Protein AF-A0A1F5WH27-F1 (afdb_monomer)

Radius of gyration: 16.96 Å; Cα contacts (8 Å, |Δi|>4): 122; chains: 1; bounding box: 40×33×53 Å

Nearest PDB structures (foldseek):
  4rp9-assembly1_A  TM=2.526E-01  e=6.127E+00  Escherichia coli K-12

Solvent-accessible surface area (backbone atoms only — not comparable to full-atom values): 8524 Å² total; per-residue (Å²): 131,49,90,86,36,63,70,58,43,47,49,49,23,39,50,46,38,50,62,53,44,56,42,68,37,52,62,80,92,57,77,22,58,43,82,31,92,92,46,64,89,70,29,38,70,50,88,51,74,44,29,54,53,42,48,53,51,52,52,51,51,51,50,50,54,47,53,49,50,48,64,74,67,55,57,88,45,74,68,49,43,50,50,53,51,50,40,50,50,36,30,53,42,62,58,64,44,47,54,49,22,56,76,64,69,41,83,69,32,44,60,49,45,53,50,50,51,65,37,44,46,76,90,35,54,32,64,95,38,54,73,60,17,53,52,48,51,52,49,51,54,52,50,50,53,51,52,54,54,50,63,76,72,108

Secondary structure (DSSP, 8-state):
-GGG-HHHHHHHHHHHHHHHHTS-BPPPPPTTEE--SS-GGG-EE--SHHHHHHHHHHHHHHHHHHHHHHHHH---SHHHHHHHHHHHHHHHTHHHHHHHHHHH--TTHHHHHHHHHHHT-GGGB-TT-HHHHHHHHHHHHHHHHHHHHHHHH-

Organism: NCBI:txid1798338

pLDDT: mean 90.56, std 8.91, range [49.44, 97.44]

Sequence (154 aa):
MFSFHPAAAIAAAFLSHFAIDVTPHWDYILRSGREDPQNPMNSDMIIGKDFIFDLVRVCVDALLGIALSLLIFFPQESYQLLIVLLGAGFGILPDPLQFAYWKIRKEPFLSLQRFHRWAHSKDKSLLGRWKIGVFYQFSLVLGFLLLTKLYFLL

Structure (mmCIF, N/CA/C/O backbone):
data_AF-A0A1F5WH27-F1
#
_entry.id   AF-A0A1F5WH27-F1
#
loop_
_atom_site.group_PDB
_atom_site.id
_atom_site.type_symbol
_atom_site.label_atom_id
_atom_site.label_alt_id
_atom_site.label_comp_id
_atom_site.label_asym_id
_atom_site.label_entity_id
_atom_site.label_seq_id
_atom_site.pdbx_PDB_ins_code
_atom_site.Cartn_x
_atom_site.Cartn_y
_atom_site.Cartn_z
_atom_site.occupancy
_atom_site.B_iso_or_equiv
_atom_site.auth_seq_id
_atom_site.auth_comp_id
_atom_site.auth_asym_id
_atom_site.auth_atom_id
_atom_site.pdbx_PDB_model_num
ATOM 1 N N . MET A 1 1 ? 7.404 5.925 -21.538 1.00 49.44 1 MET A N 1
ATOM 2 C CA . MET A 1 1 ? 7.041 7.328 -21.219 1.00 49.44 1 MET A CA 1
ATOM 3 C C . MET A 1 1 ? 7.664 7.841 -19.918 1.00 49.44 1 MET A C 1
ATOM 5 O O . MET A 1 1 ? 8.115 8.973 -19.913 1.00 49.44 1 MET A O 1
ATOM 9 N N . PHE A 1 2 ? 7.762 7.048 -18.843 1.00 54.88 2 PHE A N 1
ATOM 10 C CA . PHE A 1 2 ? 8.275 7.527 -17.544 1.00 54.88 2 PHE A CA 1
ATOM 11 C C . PHE A 1 2 ? 9.805 7.536 -17.365 1.00 54.88 2 PHE A C 1
ATOM 13 O O . PHE A 1 2 ? 10.299 8.092 -16.388 1.00 54.88 2 PHE A O 1
ATOM 20 N N . SER A 1 3 ? 10.564 6.968 -18.303 1.00 53.66 3 SER A N 1
ATOM 21 C CA . SER A 1 3 ? 12.018 6.765 -18.193 1.00 53.66 3 SER A CA 1
ATOM 22 C C . SER A 1 3 ? 12.832 8.057 -18.018 1.00 53.66 3 SER A C 1
ATOM 24 O O . SER A 1 3 ? 13.944 8.006 -17.507 1.00 53.66 3 SER A O 1
ATOM 26 N N . PHE A 1 4 ? 12.276 9.211 -18.407 1.00 61.28 4 PHE A N 1
ATOM 27 C CA . PHE A 1 4 ? 12.926 10.525 -18.304 1.00 61.28 4 PHE A CA 1
ATOM 28 C C . PHE A 1 4 ? 12.408 11.386 -17.138 1.00 61.28 4 PHE A C 1
ATOM 30 O O . PHE A 1 4 ? 12.925 12.475 -16.901 1.00 61.28 4 PHE A O 1
ATOM 37 N N . HIS A 1 5 ? 11.413 10.906 -16.383 1.00 79.62 5 HIS A N 1
ATOM 38 C CA . HIS A 1 5 ? 10.779 11.652 -15.291 1.00 79.62 5 HIS A CA 1
ATOM 39 C C . HIS A 1 5 ? 10.525 10.741 -14.078 1.00 79.62 5 HIS A C 1
ATOM 41 O O . HIS A 1 5 ? 9.384 10.337 -13.834 1.00 79.62 5 HIS A O 1
ATOM 47 N N . PRO A 1 6 ? 11.563 10.424 -13.279 1.00 83.56 6 PRO A N 1
ATOM 48 C CA . PRO A 1 6 ? 11.443 9.506 -12.143 1.00 83.56 6 PRO A CA 1
ATOM 49 C C . PRO A 1 6 ? 10.417 9.979 -11.106 1.00 83.56 6 PRO A C 1
ATOM 51 O O . PRO A 1 6 ? 9.666 9.170 -10.571 1.00 83.56 6 PRO A O 1
ATOM 54 N N . ALA A 1 7 ? 10.308 11.293 -10.882 1.00 88.19 7 ALA A N 1
ATOM 55 C CA . ALA A 1 7 ? 9.292 11.861 -9.998 1.00 88.19 7 ALA A CA 1
ATOM 56 C C . ALA A 1 7 ? 7.861 11.567 -10.483 1.00 88.19 7 ALA A C 1
ATOM 58 O O . ALA A 1 7 ? 6.996 11.234 -9.679 1.00 88.19 7 ALA A O 1
ATOM 59 N N . ALA A 1 8 ? 7.618 11.627 -11.797 1.00 89.19 8 ALA A N 1
ATOM 60 C CA . ALA A 1 8 ? 6.317 11.294 -12.369 1.00 89.19 8 ALA A CA 1
ATOM 61 C C . ALA A 1 8 ? 6.015 9.792 -12.253 1.00 89.19 8 ALA A C 1
ATOM 63 O O . ALA A 1 8 ? 4.873 9.427 -12.001 1.00 89.19 8 ALA A O 1
ATOM 64 N N . ALA A 1 9 ? 7.029 8.929 -12.381 1.00 88.50 9 ALA A N 1
ATOM 65 C CA . ALA A 1 9 ? 6.884 7.487 -12.173 1.00 88.50 9 ALA A CA 1
ATOM 66 C C . ALA A 1 9 ?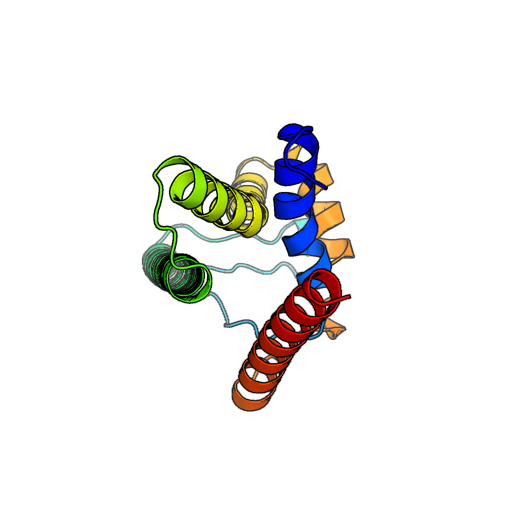 6.497 7.157 -10.723 1.00 88.50 9 ALA A C 1
ATOM 68 O O . ALA A 1 9 ? 5.570 6.388 -10.486 1.00 88.50 9 ALA A O 1
ATOM 69 N N . ILE A 1 10 ? 7.178 7.783 -9.759 1.00 91.75 10 ILE A N 1
ATOM 70 C CA . ILE A 1 10 ? 6.893 7.639 -8.326 1.00 91.75 10 ILE A CA 1
ATOM 71 C C . ILE A 1 10 ? 5.487 8.150 -8.006 1.00 91.75 10 ILE A C 1
ATOM 73 O O . ILE A 1 10 ? 4.722 7.461 -7.336 1.00 91.75 10 ILE A O 1
ATOM 77 N N . ALA A 1 11 ? 5.122 9.329 -8.518 1.00 93.81 11 ALA A N 1
ATOM 78 C CA . ALA A 1 11 ? 3.784 9.879 -8.340 1.00 93.81 11 ALA A CA 1
ATOM 79 C C . ALA A 1 11 ? 2.715 8.968 -8.955 1.00 93.81 11 ALA A C 1
ATOM 81 O O . ALA A 1 11 ? 1.694 8.729 -8.324 1.00 93.81 11 ALA A O 1
ATOM 82 N N . ALA A 1 12 ? 2.955 8.413 -10.147 1.00 93.12 12 ALA A N 1
ATOM 83 C CA . ALA A 1 12 ? 2.041 7.469 -10.781 1.00 93.12 12 ALA A CA 1
ATOM 84 C C . ALA A 1 12 ? 1.890 6.180 -9.961 1.00 93.12 12 ALA A C 1
ATOM 86 O O . ALA A 1 12 ? 0.766 5.731 -9.760 1.00 93.12 12 ALA A O 1
ATOM 87 N N . ALA A 1 13 ? 2.987 5.621 -9.439 1.00 94.56 13 ALA A N 1
ATOM 88 C CA . ALA A 1 13 ? 2.944 4.460 -8.553 1.00 94.56 13 ALA A CA 1
ATOM 89 C C . ALA A 1 13 ? 2.122 4.756 -7.289 1.00 94.56 13 ALA A C 1
ATOM 91 O O . ALA A 1 13 ? 1.175 4.035 -6.992 1.00 94.56 13 ALA A O 1
ATOM 92 N N . PHE A 1 14 ? 2.399 5.870 -6.612 1.00 96.75 14 PHE A N 1
ATOM 93 C CA . PHE A 1 14 ? 1.660 6.298 -5.423 1.00 96.75 14 PHE A CA 1
ATOM 94 C C . PHE A 1 14 ? 0.169 6.540 -5.701 1.00 96.75 14 PHE A C 1
ATOM 96 O O . PHE A 1 14 ? -0.694 6.091 -4.952 1.00 96.75 14 PHE A O 1
ATOM 103 N N . LEU A 1 15 ? -0.152 7.223 -6.804 1.00 95.81 15 LEU A N 1
ATOM 104 C CA . LEU A 1 15 ? -1.531 7.520 -7.191 1.00 95.81 15 LEU A CA 1
ATOM 105 C C . LEU A 1 15 ? -2.294 6.284 -7.685 1.00 95.81 15 LEU A C 1
ATOM 107 O O . LEU A 1 15 ? -3.520 6.249 -7.576 1.00 95.81 15 LEU A O 1
ATOM 111 N N . SER A 1 16 ? -1.592 5.269 -8.198 1.00 94.50 16 SER A N 1
ATOM 112 C CA . SER A 1 16 ? -2.216 4.032 -8.681 1.00 94.50 16 SER A CA 1
ATOM 113 C C . SER A 1 16 ? -2.949 3.269 -7.579 1.00 94.50 16 SER A C 1
ATOM 115 O O . SER A 1 16 ? -3.980 2.666 -7.862 1.00 94.50 16 SER A O 1
ATOM 117 N N . HIS A 1 17 ? -2.491 3.375 -6.328 1.00 94.75 17 HIS A N 1
ATOM 118 C CA . HIS A 1 17 ? -3.180 2.820 -5.165 1.00 94.75 17 HIS A CA 1
ATOM 119 C C . HIS A 1 17 ? -4.616 3.345 -5.070 1.00 94.75 17 HIS A C 1
ATOM 121 O O . HIS A 1 17 ? -5.573 2.585 -5.151 1.00 94.75 17 HIS A O 1
ATOM 127 N N . PHE A 1 18 ? -4.777 4.672 -5.029 1.00 94.44 18 PHE A N 1
ATOM 128 C CA . PHE A 1 18 ? -6.094 5.306 -4.952 1.00 94.44 18 PHE A CA 1
ATOM 129 C C . PHE A 1 18 ? -6.950 5.017 -6.187 1.00 94.44 18 PHE A C 1
ATOM 131 O O . PHE A 1 18 ? -8.171 4.932 -6.085 1.00 94.44 18 PHE A O 1
ATOM 138 N N . ALA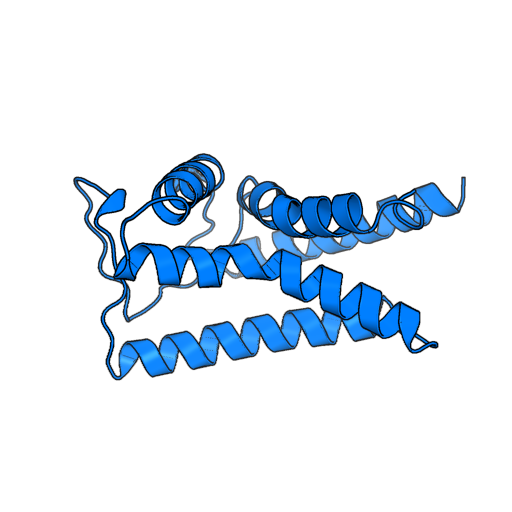 A 1 19 ? -6.327 4.866 -7.361 1.00 93.00 19 ALA A N 1
ATOM 139 C CA . ALA A 1 19 ? -7.041 4.479 -8.573 1.00 93.00 19 ALA A CA 1
ATOM 140 C C . ALA A 1 19 ? -7.633 3.063 -8.460 1.00 93.00 19 ALA A C 1
ATOM 142 O O . ALA A 1 19 ? -8.757 2.838 -8.909 1.00 93.00 19 ALA A O 1
ATOM 143 N N . ILE A 1 20 ? -6.911 2.128 -7.835 1.00 90.44 20 ILE A N 1
ATOM 144 C CA . ILE A 1 20 ? -7.394 0.767 -7.572 1.00 90.44 20 ILE A CA 1
ATOM 145 C C . ILE A 1 20 ? -8.452 0.776 -6.459 1.00 90.44 20 ILE A C 1
ATOM 147 O O . ILE A 1 20 ? -9.491 0.138 -6.628 1.00 90.44 20 ILE A O 1
ATOM 151 N N . ASP A 1 21 ? -8.277 1.570 -5.402 1.00 90.38 21 ASP A N 1
ATOM 152 C CA . ASP A 1 21 ? -9.248 1.706 -4.300 1.00 90.38 21 ASP A CA 1
ATOM 153 C C . ASP A 1 21 ? -10.618 2.234 -4.746 1.00 90.38 21 ASP A C 1
ATOM 155 O O . ASP A 1 21 ? -11.635 2.031 -4.078 1.00 90.38 21 ASP A O 1
ATOM 159 N N . VAL A 1 22 ? -10.679 2.923 -5.889 1.00 90.94 22 VAL A N 1
ATOM 160 C CA . VAL A 1 22 ? -11.946 3.374 -6.481 1.00 90.94 22 VAL A CA 1
ATOM 161 C C . VAL A 1 22 ? -12.768 2.207 -7.030 1.00 90.94 22 VAL A C 1
ATOM 163 O O . VAL A 1 22 ? -13.987 2.349 -7.172 1.00 90.94 22 VAL A O 1
ATOM 166 N N . THR A 1 23 ? -12.132 1.083 -7.344 1.00 89.69 23 THR A N 1
ATOM 167 C CA . THR A 1 23 ? -12.778 -0.103 -7.911 1.00 89.69 23 THR A CA 1
ATOM 168 C C . THR A 1 23 ? -13.281 -1.038 -6.816 1.00 89.69 23 THR A C 1
ATOM 170 O O . THR A 1 23 ? -12.750 -1.004 -5.708 1.00 89.69 23 THR A O 1
ATOM 173 N N . PRO A 1 24 ? -14.299 -1.879 -7.068 1.00 89.19 24 PRO A N 1
ATOM 174 C CA . PRO A 1 24 ? -14.740 -2.820 -6.055 1.00 89.19 24 PRO A CA 1
ATOM 175 C C . PRO A 1 24 ? -13.654 -3.833 -5.694 1.00 89.19 24 PRO A C 1
ATOM 177 O O . PRO A 1 24 ? -13.188 -4.564 -6.556 1.00 89.19 24 PRO A O 1
ATOM 180 N N . HIS A 1 25 ? -13.261 -3.935 -4.433 1.00 88.75 25 HIS A N 1
ATOM 181 C CA . HIS A 1 25 ? -12.211 -4.866 -4.012 1.00 88.75 25 HIS A CA 1
ATOM 182 C C . HIS A 1 25 ? -12.589 -5.562 -2.712 1.00 88.75 25 HIS A C 1
ATOM 184 O O . HIS A 1 25 ? -13.514 -5.157 -2.007 1.00 88.75 25 HIS A O 1
ATOM 190 N N . TRP A 1 26 ? -11.950 -6.697 -2.443 1.00 89.50 26 TRP A N 1
ATOM 191 C CA . TRP A 1 26 ? -12.191 -7.431 -1.211 1.00 89.50 26 TRP A CA 1
ATOM 192 C C . TRP A 1 26 ? -11.192 -7.020 -0.143 1.00 89.50 26 TRP A C 1
ATOM 194 O O . TRP A 1 26 ? -9.993 -7.221 -0.307 1.00 89.50 26 TRP A O 1
ATOM 204 N N . ASP A 1 27 ? -11.738 -6.555 0.976 1.00 85.62 27 ASP A N 1
ATOM 205 C CA . ASP A 1 27 ? -10.991 -6.292 2.194 1.00 85.62 27 ASP A CA 1
ATOM 206 C C . ASP A 1 27 ? -11.240 -7.390 3.222 1.00 85.62 27 ASP A C 1
ATOM 208 O O . ASP A 1 27 ? -12.347 -7.936 3.362 1.00 85.62 27 ASP A O 1
ATOM 212 N N . TYR A 1 28 ? -10.203 -7.695 3.993 1.00 86.25 28 TYR A N 1
ATOM 213 C CA . TYR A 1 28 ? -10.336 -8.514 5.185 1.00 86.25 28 TYR A CA 1
ATOM 214 C C . TYR A 1 28 ? -10.466 -7.648 6.437 1.00 86.25 28 TYR A C 1
ATOM 216 O O . TYR A 1 28 ? -9.872 -6.585 6.562 1.00 86.25 28 TYR A O 1
ATOM 224 N N . ILE A 1 29 ? -11.232 -8.150 7.406 1.00 88.44 29 ILE A N 1
ATOM 225 C CA . ILE A 1 29 ? -11.429 -7.477 8.691 1.00 88.44 29 ILE A CA 1
ATOM 226 C C . ILE A 1 29 ? -10.115 -7.516 9.485 1.00 88.44 29 ILE A C 1
ATOM 228 O O . ILE A 1 29 ? -9.577 -8.602 9.735 1.00 88.44 29 ILE A O 1
ATOM 232 N N . LEU A 1 30 ? -9.633 -6.338 9.889 1.00 91.69 30 LEU A N 1
ATOM 233 C CA . LEU A 1 30 ? -8.505 -6.161 10.806 1.00 91.69 30 LEU A CA 1
ATOM 234 C C . LEU A 1 30 ? -9.005 -6.244 12.251 1.00 91.69 30 LEU A C 1
ATOM 236 O O . LEU A 1 30 ? -9.911 -5.511 12.647 1.00 91.69 30 LEU A O 1
ATOM 240 N N . ARG A 1 31 ? -8.421 -7.136 13.052 1.00 94.88 31 ARG A N 1
ATOM 241 C CA . ARG A 1 31 ? -8.838 -7.394 14.443 1.00 94.88 31 ARG A CA 1
ATOM 242 C C . ARG A 1 31 ? -8.514 -6.245 15.392 1.00 94.88 31 ARG A C 1
ATOM 244 O O . ARG A 1 31 ? -9.206 -6.041 16.381 1.00 94.88 31 ARG A O 1
ATOM 251 N N . SER A 1 32 ? -7.462 -5.502 15.091 1.00 95.81 32 SER A N 1
ATOM 252 C CA . SER A 1 32 ? -7.008 -4.341 15.853 1.00 95.81 32 SER A CA 1
ATOM 253 C C . SER A 1 32 ? -7.729 -3.046 15.479 1.00 95.81 32 SER A C 1
ATOM 255 O O . SER A 1 32 ? -7.492 -2.020 16.118 1.00 95.81 32 SER A O 1
ATOM 257 N N . GLY A 1 33 ? -8.607 -3.068 14.470 1.00 93.81 33 GLY A N 1
ATOM 258 C CA . GLY A 1 33 ? -9.370 -1.903 14.035 1.00 93.81 33 GLY A CA 1
ATOM 259 C C . GLY A 1 33 ? -10.395 -1.449 15.078 1.00 93.81 33 GLY A C 1
ATOM 260 O O . GLY A 1 33 ? -11.216 -2.230 15.554 1.00 93.81 33 GLY A O 1
ATOM 261 N N . ARG A 1 34 ? -10.380 -0.156 15.403 1.00 94.44 34 ARG A N 1
ATOM 262 C CA . ARG A 1 34 ? -11.412 0.540 16.176 1.00 94.44 34 ARG A CA 1
ATOM 263 C C . ARG A 1 34 ? -12.096 1.553 15.269 1.00 94.44 34 ARG A C 1
ATOM 265 O O . ARG A 1 34 ? -11.577 2.651 15.066 1.00 94.44 34 ARG A O 1
ATOM 272 N N . GLU A 1 35 ? -13.257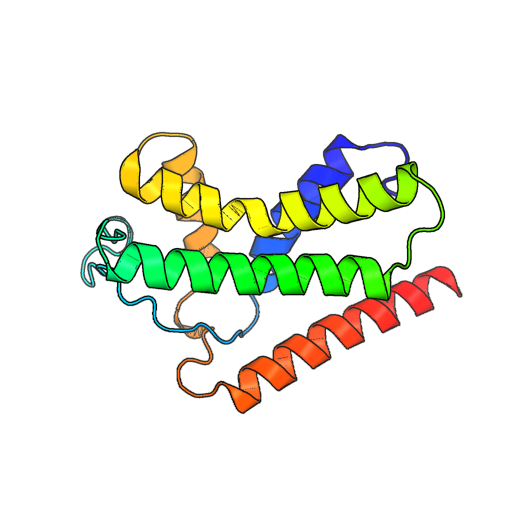 1.190 14.742 1.00 90.88 35 GLU A N 1
ATOM 273 C CA . GLU A 1 35 ? -14.072 2.098 13.936 1.00 90.88 35 GLU A CA 1
ATOM 274 C C . GLU A 1 35 ? -14.901 3.044 14.812 1.00 90.88 35 GLU A C 1
ATOM 276 O O . GLU A 1 35 ? -15.455 2.639 15.833 1.00 90.88 35 GLU A O 1
ATOM 281 N N . ASP A 1 36 ? -15.005 4.304 14.388 1.00 91.94 36 ASP A N 1
ATOM 282 C CA . ASP A 1 36 ? -15.982 5.267 14.906 1.00 91.94 36 ASP A CA 1
ATOM 283 C C . ASP A 1 36 ? -17.082 5.455 13.839 1.00 91.94 36 ASP A C 1
ATOM 285 O O . ASP A 1 36 ? -16.834 6.089 12.806 1.00 91.94 36 ASP A O 1
ATOM 289 N N . PRO A 1 37 ? -18.291 4.892 14.042 1.00 86.50 37 PRO A N 1
ATOM 290 C CA . PRO A 1 37 ? -19.380 4.987 13.070 1.00 86.50 37 PRO A CA 1
ATOM 291 C C . PRO A 1 37 ? -19.898 6.413 12.857 1.00 86.50 37 PRO A C 1
ATOM 293 O O . PRO A 1 37 ? -20.429 6.709 11.789 1.00 86.50 37 PRO A O 1
ATOM 296 N N . GLN A 1 38 ? -19.769 7.287 13.859 1.00 91.44 38 GLN A N 1
ATOM 297 C CA . GLN A 1 38 ? -20.276 8.661 13.804 1.00 91.44 38 GLN A CA 1
ATOM 298 C C . GLN A 1 38 ? -19.281 9.583 13.108 1.00 91.44 38 GLN A C 1
ATOM 300 O O . GLN A 1 38 ? -19.668 10.467 12.344 1.00 91.44 38 GLN A O 1
ATOM 305 N N . ASN A 1 39 ? -17.990 9.357 13.336 1.00 91.31 39 ASN A N 1
ATOM 306 C CA . ASN A 1 39 ? -16.928 10.076 12.661 1.00 91.31 39 ASN A CA 1
ATOM 307 C C . ASN A 1 39 ? -15.816 9.113 12.247 1.00 91.31 39 ASN A C 1
ATOM 309 O O . ASN A 1 39 ? -14.857 8.924 12.993 1.00 91.31 39 ASN A O 1
ATOM 313 N N . PRO A 1 40 ? -15.828 8.574 11.018 1.00 89.38 40 PRO A N 1
ATOM 314 C CA . PRO A 1 40 ? -14.837 7.565 10.682 1.00 89.38 40 PRO A CA 1
ATOM 315 C C . PRO A 1 40 ? -13.425 8.144 10.471 1.00 89.38 40 PRO A C 1
ATOM 317 O O . PRO A 1 40 ? -12.474 7.374 10.360 1.00 89.38 40 PRO A O 1
ATOM 320 N N . MET A 1 41 ? -13.254 9.479 10.490 1.00 92.81 41 MET A N 1
ATOM 321 C CA . MET A 1 41 ? -11.936 10.119 10.635 1.00 92.81 41 MET A CA 1
ATOM 322 C C . MET A 1 41 ? -11.372 9.977 12.056 1.00 92.81 41 MET A C 1
ATOM 324 O O . MET A 1 41 ? -10.215 10.294 12.259 1.00 92.81 41 MET A O 1
ATOM 328 N N . ASN A 1 42 ? -12.126 9.490 13.040 1.00 94.25 42 ASN A N 1
ATOM 329 C CA . ASN A 1 42 ? -11.632 9.169 14.385 1.00 94.25 42 ASN A CA 1
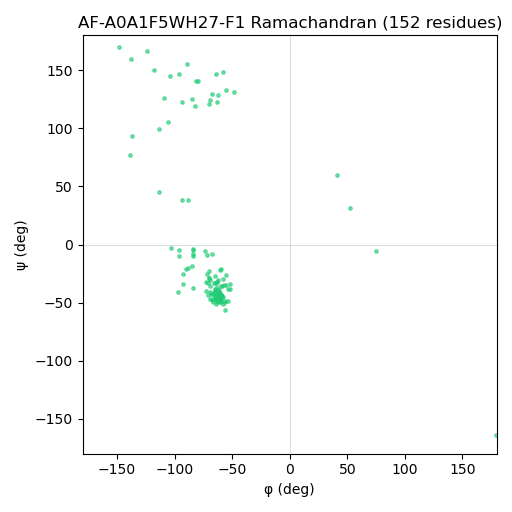ATOM 330 C C . ASN A 1 42 ? -11.272 7.684 14.559 1.00 94.25 42 ASN A C 1
ATOM 332 O O . ASN A 1 42 ? -10.738 7.307 15.606 1.00 94.25 42 ASN A O 1
ATOM 336 N N . SER A 1 43 ? -11.519 6.846 13.543 1.00 92.38 43 SER A N 1
ATOM 337 C CA . SER A 1 43 ? -11.140 5.425 13.563 1.00 92.38 43 SER A CA 1
ATOM 338 C C . SER A 1 43 ? -9.633 5.267 13.764 1.00 92.38 43 SER A C 1
ATOM 340 O O . SER A 1 43 ? -8.877 6.144 13.344 1.00 92.38 43 SER A O 1
ATOM 342 N N . ASP A 1 44 ? -9.190 4.192 14.411 1.00 94.94 44 ASP A N 1
ATOM 343 C CA . ASP A 1 44 ? -7.790 3.939 14.795 1.00 94.94 44 ASP A CA 1
ATOM 344 C C . ASP A 1 44 ? -7.475 2.428 14.778 1.00 94.94 44 ASP A C 1
ATOM 346 O O . ASP A 1 44 ? -8.388 1.612 14.704 1.00 94.94 44 ASP A O 1
ATOM 350 N N . MET A 1 45 ? -6.202 2.045 14.897 1.00 94.19 45 MET A N 1
ATOM 351 C CA . MET A 1 45 ? -5.764 0.672 15.194 1.00 94.19 45 MET A CA 1
ATOM 352 C C . MET A 1 45 ? -5.185 0.578 16.606 1.00 94.19 45 MET A C 1
ATOM 354 O O . MET A 1 45 ? -4.252 1.299 16.956 1.00 94.19 45 MET A O 1
ATOM 358 N N . ILE A 1 46 ? -5.681 -0.330 17.435 1.00 96.06 46 ILE A N 1
ATOM 359 C CA . ILE A 1 46 ? -5.209 -0.507 18.813 1.00 96.06 46 ILE A CA 1
ATOM 360 C C . ILE A 1 46 ? -3.943 -1.366 18.814 1.00 96.06 46 ILE A C 1
ATOM 362 O O . ILE A 1 46 ? -3.982 -2.526 18.417 1.00 96.06 46 ILE A O 1
ATOM 366 N N . ILE A 1 47 ? -2.825 -0.824 19.307 1.00 95.50 47 ILE A N 1
ATOM 367 C CA . ILE A 1 47 ? -1.562 -1.568 19.419 1.00 95.50 47 ILE A CA 1
ATOM 368 C C . ILE A 1 47 ? -1.701 -2.634 20.514 1.00 95.50 47 ILE A C 1
ATOM 370 O O . ILE A 1 47 ? -1.959 -2.324 21.675 1.00 95.50 47 ILE A O 1
ATOM 374 N N . GLY A 1 48 ? -1.515 -3.897 20.137 1.00 95.81 48 GLY A N 1
ATOM 375 C CA . GLY A 1 48 ? -1.676 -5.064 20.999 1.00 95.81 48 GLY A CA 1
ATOM 376 C C . GLY A 1 48 ? -1.416 -6.367 20.241 1.00 95.81 48 GLY A C 1
ATOM 377 O O . GLY A 1 48 ? -0.850 -6.358 19.149 1.00 95.81 48 GLY A O 1
ATOM 378 N N . LYS A 1 49 ? -1.843 -7.505 20.799 1.00 96.50 49 LYS A N 1
ATOM 379 C CA . LYS A 1 49 ? -1.651 -8.824 20.163 1.00 96.50 49 LYS A CA 1
ATOM 380 C C . LYS A 1 49 ? -2.333 -8.915 18.796 1.00 96.50 49 LYS A C 1
ATOM 382 O O . LYS A 1 49 ? -1.727 -9.400 17.846 1.00 96.50 49 LYS A O 1
ATOM 387 N N . ASP A 1 50 ? -3.551 -8.391 18.695 1.00 96.81 50 ASP A N 1
ATOM 388 C CA . ASP A 1 50 ? -4.297 -8.347 17.436 1.00 96.81 50 ASP A CA 1
ATOM 389 C C . ASP A 1 50 ? -3.626 -7.447 16.394 1.00 96.81 50 ASP A C 1
ATOM 391 O O . ASP A 1 50 ? -3.623 -7.786 15.217 1.00 96.81 50 ASP A O 1
ATOM 395 N N . PHE A 1 51 ? -2.968 -6.361 16.817 1.00 96.44 51 PHE A N 1
ATOM 396 C CA . PHE A 1 51 ? -2.194 -5.512 15.908 1.00 96.44 51 PHE A CA 1
ATOM 397 C C . PHE A 1 51 ? -0.998 -6.253 15.325 1.00 96.44 51 PHE A C 1
ATOM 399 O O . PHE A 1 51 ? -0.746 -6.146 14.134 1.00 96.44 51 PHE A O 1
ATOM 406 N N . ILE A 1 52 ? -0.272 -7.028 16.136 1.00 97.06 52 ILE A N 1
ATOM 407 C CA . ILE A 1 52 ? 0.843 -7.838 15.630 1.00 97.06 52 ILE A CA 1
ATOM 408 C C . ILE A 1 52 ? 0.337 -8.890 14.642 1.00 97.06 52 ILE A C 1
ATOM 410 O O . ILE A 1 52 ? 0.956 -9.096 13.602 1.00 97.06 52 ILE A O 1
ATOM 414 N N . PHE A 1 53 ? -0.800 -9.526 14.934 1.00 97.00 53 PHE A N 1
ATOM 415 C CA . PHE A 1 53 ? -1.420 -10.478 14.015 1.00 97.00 53 PHE A CA 1
ATOM 416 C C . PHE A 1 53 ? -1.795 -9.822 12.677 1.00 97.00 53 PHE A C 1
ATOM 418 O O . PHE A 1 53 ? -1.433 -10.334 11.617 1.00 97.00 53 PHE A O 1
ATOM 425 N N . ASP A 1 54 ? -2.477 -8.679 12.726 1.00 96.19 54 ASP A N 1
ATOM 426 C CA . ASP A 1 54 ? -2.862 -7.923 11.536 1.00 96.19 54 ASP A CA 1
ATOM 427 C C . ASP A 1 54 ? -1.638 -7.416 10.764 1.00 96.19 54 ASP A C 1
ATOM 429 O O . ASP A 1 54 ? -1.598 -7.536 9.544 1.00 96.19 54 ASP A O 1
ATOM 433 N N . LEU A 1 55 ? -0.610 -6.922 11.459 1.00 95.88 55 LEU A N 1
ATOM 434 C CA . LEU A 1 55 ? 0.636 -6.458 10.854 1.00 95.88 55 LEU A CA 1
ATOM 435 C C . LEU A 1 55 ? 1.338 -7.588 10.102 1.00 95.88 55 LEU A C 1
ATOM 437 O O . LEU A 1 55 ? 1.719 -7.404 8.953 1.00 95.88 55 LEU A O 1
ATOM 441 N N . VAL A 1 56 ? 1.473 -8.771 10.712 1.00 96.88 56 VAL A N 1
ATOM 442 C CA . VAL A 1 56 ? 2.053 -9.943 10.036 1.00 96.88 56 VAL A CA 1
ATOM 443 C C . VAL A 1 56 ? 1.242 -10.296 8.795 1.00 96.88 56 VAL A C 1
ATOM 445 O O . VAL A 1 56 ? 1.821 -10.541 7.740 1.00 96.88 56 VAL A O 1
ATOM 448 N N . ARG A 1 57 ? -0.089 -10.288 8.893 1.00 95.44 57 ARG A N 1
ATOM 449 C CA . ARG A 1 57 ? -0.974 -10.587 7.765 1.00 95.44 57 ARG A CA 1
ATOM 450 C C . ARG A 1 57 ? -0.796 -9.597 6.610 1.00 95.44 57 ARG A C 1
ATOM 452 O O . ARG A 1 57 ? -0.604 -10.040 5.481 1.00 95.44 57 ARG A O 1
ATOM 459 N N . VAL A 1 58 ? -0.806 -8.296 6.898 1.00 94.75 58 VAL A N 1
ATOM 460 C CA . VAL A 1 58 ? -0.592 -7.224 5.910 1.00 94.75 58 VAL A CA 1
ATOM 461 C C . VAL A 1 58 ? 0.811 -7.313 5.309 1.00 94.75 58 VAL A C 1
ATOM 463 O O . VAL A 1 58 ? 0.970 -7.212 4.098 1.00 94.75 58 VAL A O 1
ATOM 466 N N . CYS A 1 59 ? 1.841 -7.565 6.122 1.00 95.81 59 CYS A N 1
ATOM 467 C CA . CYS A 1 59 ? 3.208 -7.727 5.627 1.00 95.81 59 CYS A CA 1
ATOM 468 C C . CYS A 1 59 ? 3.352 -8.942 4.706 1.00 95.81 59 CYS A C 1
ATOM 470 O O . CYS A 1 59 ? 4.034 -8.845 3.691 1.00 95.81 59 CYS A O 1
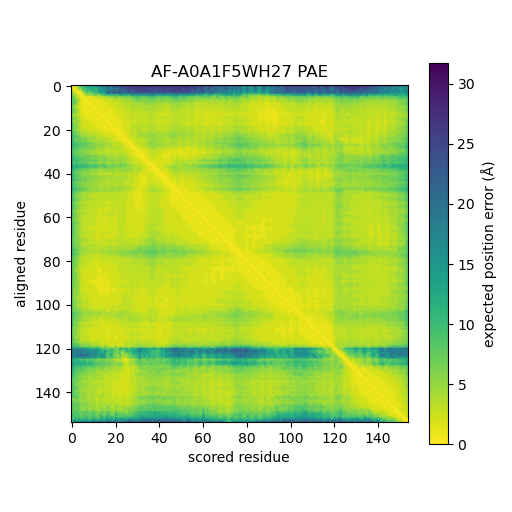ATOM 472 N N . VAL A 1 60 ? 2.721 -10.074 5.028 1.00 96.75 60 VAL A N 1
ATOM 473 C CA . VAL A 1 60 ? 2.720 -11.253 4.149 1.00 96.75 60 VAL A CA 1
ATOM 474 C C . VAL A 1 60 ? 2.044 -10.930 2.819 1.00 96.75 60 VAL A C 1
ATOM 476 O O . VAL A 1 60 ? 2.595 -11.262 1.775 1.00 96.75 60 VAL A O 1
ATOM 479 N N . ASP A 1 61 ? 0.901 -10.247 2.842 1.00 94.31 61 ASP A N 1
ATOM 480 C CA . ASP A 1 61 ? 0.180 -9.842 1.631 1.00 94.31 61 ASP A CA 1
ATOM 481 C C . ASP A 1 61 ? 1.012 -8.884 0.757 1.00 94.31 61 ASP A C 1
ATOM 483 O O . ASP A 1 61 ? 1.209 -9.123 -0.436 1.00 94.31 61 ASP A O 1
ATOM 487 N N . ALA A 1 62 ? 1.634 -7.871 1.369 1.00 95.69 62 ALA A N 1
ATOM 488 C CA . ALA A 1 62 ? 2.548 -6.954 0.690 1.00 95.69 62 ALA A CA 1
ATOM 489 C C . ALA A 1 62 ? 3.761 -7.680 0.079 1.00 95.69 62 ALA A C 1
ATOM 491 O O . ALA A 1 62 ? 4.130 -7.424 -1.069 1.00 95.69 62 ALA A O 1
ATOM 492 N N . LEU A 1 63 ? 4.374 -8.616 0.815 1.00 97.44 63 LEU A N 1
ATOM 493 C CA . LEU A 1 63 ? 5.495 -9.419 0.319 1.00 97.44 63 LEU A CA 1
ATOM 494 C C . LEU A 1 63 ? 5.080 -10.326 -0.842 1.00 97.44 63 LEU A C 1
ATOM 496 O O . LEU A 1 63 ? 5.838 -10.451 -1.804 1.00 97.44 63 LEU A O 1
ATOM 500 N N . LEU A 1 64 ? 3.888 -10.925 -0.786 1.00 96.06 64 LEU A N 1
ATOM 501 C CA . LEU A 1 64 ? 3.334 -11.701 -1.896 1.00 96.06 64 LEU A CA 1
ATOM 502 C C . LEU A 1 64 ? 3.122 -10.818 -3.130 1.00 96.06 64 LEU A C 1
ATOM 504 O O . LEU A 1 64 ? 3.532 -11.206 -4.222 1.00 96.06 64 LEU A O 1
ATOM 508 N N . GLY A 1 65 ? 2.568 -9.614 -2.970 1.00 94.62 65 GLY A N 1
ATOM 509 C CA . GLY A 1 65 ? 2.408 -8.649 -4.062 1.00 94.62 65 GLY A CA 1
ATOM 510 C C . GLY A 1 65 ? 3.740 -8.235 -4.701 1.00 94.62 65 GLY A C 1
ATOM 511 O O . GLY A 1 65 ? 3.867 -8.219 -5.929 1.00 94.62 65 GLY A O 1
ATOM 512 N N . ILE A 1 66 ? 4.767 -7.971 -3.887 1.00 96.75 66 ILE A N 1
ATOM 513 C CA . ILE A 1 66 ? 6.125 -7.671 -4.370 1.00 96.75 66 ILE A CA 1
ATOM 514 C C . ILE A 1 66 ? 6.718 -8.881 -5.103 1.00 96.75 66 ILE A C 1
ATOM 516 O O . ILE A 1 66 ? 7.230 -8.731 -6.212 1.00 96.75 66 ILE A O 1
ATOM 520 N N . ALA A 1 67 ? 6.623 -10.083 -4.531 1.00 97.44 67 ALA A N 1
ATOM 521 C CA . ALA A 1 67 ? 7.141 -11.304 -5.145 1.00 97.44 67 ALA A CA 1
ATOM 522 C C . ALA A 1 67 ? 6.465 -11.599 -6.493 1.00 97.44 67 ALA A C 1
ATOM 524 O O . ALA A 1 67 ? 7.145 -11.921 -7.468 1.00 97.44 67 ALA A O 1
ATOM 525 N N . LEU A 1 68 ? 5.142 -11.430 -6.579 1.00 95.25 68 LEU A N 1
ATOM 526 C CA . LEU A 1 68 ? 4.393 -11.565 -7.829 1.00 95.25 68 LEU A CA 1
ATOM 527 C C . LEU A 1 68 ? 4.803 -10.509 -8.853 1.00 95.25 68 LEU A C 1
ATOM 529 O O . LEU A 1 68 ? 4.973 -10.839 -10.022 1.00 95.25 68 LEU A O 1
ATOM 533 N N . SER A 1 69 ? 5.025 -9.266 -8.428 1.00 94.56 69 SER A N 1
ATOM 534 C CA . SER A 1 69 ? 5.521 -8.205 -9.313 1.00 94.56 69 SER A CA 1
ATOM 535 C C . SER A 1 69 ? 6.888 -8.570 -9.901 1.00 94.56 69 SER A C 1
ATOM 537 O O . SER A 1 69 ? 7.091 -8.467 -11.109 1.00 94.56 69 SER A O 1
ATOM 539 N N . LEU A 1 70 ? 7.810 -9.074 -9.076 1.00 96.25 70 LEU A N 1
ATOM 540 C CA . LEU A 1 70 ? 9.117 -9.556 -9.535 1.00 96.25 70 LEU A CA 1
ATOM 541 C C . LEU A 1 70 ? 8.994 -10.740 -10.499 1.00 96.25 70 LEU A C 1
ATOM 543 O O . LEU A 1 70 ? 9.727 -10.796 -11.482 1.00 96.25 70 LEU A O 1
ATOM 547 N N . LEU A 1 71 ? 8.061 -11.659 -10.251 1.00 95.50 71 LEU A N 1
ATOM 548 C CA . LEU A 1 71 ? 7.817 -12.809 -11.119 1.00 95.50 71 LEU A CA 1
ATOM 549 C C . LEU A 1 71 ? 7.211 -12.403 -12.471 1.00 95.50 71 LEU A C 1
ATOM 551 O O . LEU A 1 71 ? 7.611 -12.940 -13.499 1.00 95.50 71 LEU A O 1
ATOM 555 N N . ILE A 1 72 ? 6.276 -11.450 -12.483 1.00 92.25 72 ILE A N 1
ATOM 556 C CA . ILE A 1 72 ? 5.607 -10.965 -13.701 1.00 92.25 72 ILE A CA 1
ATOM 557 C C . ILE A 1 72 ? 6.571 -10.169 -14.582 1.00 92.25 72 ILE A C 1
ATOM 559 O O . ILE A 1 72 ? 6.613 -10.380 -15.792 1.00 92.25 72 ILE A O 1
ATOM 563 N N . PHE A 1 73 ? 7.330 -9.243 -13.991 1.00 90.75 73 PHE A N 1
ATOM 564 C CA . PHE A 1 73 ? 8.240 -8.378 -14.746 1.00 90.75 73 PHE A CA 1
ATOM 565 C C . PHE A 1 73 ? 9.604 -9.017 -15.010 1.00 90.75 73 PHE A C 1
ATOM 567 O O . PHE A 1 73 ? 10.307 -8.559 -15.905 1.00 90.75 73 PHE A O 1
ATOM 574 N N . PHE A 1 74 ? 9.964 -10.054 -14.247 1.00 94.00 74 PHE A N 1
ATOM 575 C CA . PHE A 1 74 ? 11.178 -10.859 -14.390 1.00 94.00 74 PHE A CA 1
ATOM 576 C C . PHE A 1 74 ? 12.430 -10.017 -14.721 1.00 94.00 74 PHE A C 1
ATOM 578 O O . PHE A 1 74 ? 13.034 -10.188 -15.786 1.00 94.00 74 PHE A O 1
ATOM 585 N N . PRO A 1 75 ? 12.808 -9.060 -13.847 1.00 92.94 75 PRO A N 1
ATOM 586 C CA . PRO A 1 75 ? 13.878 -8.111 -14.138 1.00 92.94 75 PRO A CA 1
ATOM 587 C C . PRO A 1 75 ? 15.215 -8.836 -14.331 1.00 92.94 75 PRO A C 1
ATOM 589 O O . PRO A 1 75 ? 15.623 -9.618 -13.476 1.00 92.94 75 PRO A O 1
ATOM 592 N N . GLN A 1 76 ? 15.900 -8.556 -15.441 1.00 95.44 76 GLN A N 1
ATOM 593 C CA . GLN A 1 76 ? 17.211 -9.149 -15.754 1.00 95.44 76 GLN A CA 1
ATOM 594 C C . GLN A 1 76 ? 18.376 -8.286 -15.270 1.00 95.44 76 GLN A C 1
ATOM 596 O O . GLN A 1 76 ? 19.462 -8.786 -15.005 1.00 95.44 76 GLN A O 1
ATOM 601 N N . GLU A 1 77 ? 18.134 -6.984 -15.135 1.00 95.56 77 GLU A N 1
ATOM 602 C CA . GLU A 1 77 ? 19.150 -5.992 -14.803 1.00 95.56 77 GLU A CA 1
ATOM 603 C C . GLU A 1 77 ? 18.832 -5.299 -13.476 1.00 95.56 77 GLU A C 1
ATOM 60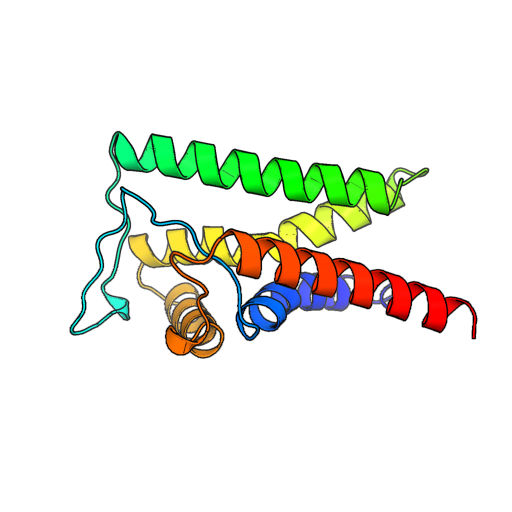5 O O . GLU A 1 77 ? 17.666 -5.064 -13.140 1.00 95.56 77 GLU A O 1
ATOM 610 N N . SER A 1 78 ? 19.866 -4.868 -12.748 1.00 93.75 78 SER A N 1
ATOM 611 C CA . SER A 1 78 ? 19.712 -4.219 -11.434 1.00 93.75 78 SER A CA 1
ATOM 612 C C . SER A 1 78 ? 18.824 -2.970 -11.471 1.00 93.75 78 SER A C 1
ATOM 614 O O . SER A 1 78 ? 18.075 -2.713 -10.529 1.00 93.75 78 SER A O 1
ATOM 616 N N . TYR A 1 79 ? 18.858 -2.195 -12.561 1.00 90.50 79 TYR A N 1
ATOM 617 C CA . TYR A 1 79 ? 17.997 -1.015 -12.700 1.00 90.50 79 TYR A CA 1
ATOM 618 C C . TYR A 1 79 ? 16.522 -1.392 -12.912 1.00 90.50 79 TYR A C 1
ATOM 620 O O . TYR A 1 79 ? 15.641 -0.690 -12.424 1.00 90.50 79 TYR A O 1
ATOM 628 N N . GLN A 1 80 ? 16.237 -2.507 -13.596 1.00 91.12 80 GLN A N 1
ATOM 629 C CA . GLN A 1 80 ? 14.870 -3.008 -13.784 1.00 91.12 80 GLN A CA 1
ATOM 630 C C . GLN A 1 80 ? 14.308 -3.501 -12.454 1.00 91.12 80 GLN A C 1
ATOM 632 O O . GLN A 1 80 ? 13.177 -3.173 -12.105 1.00 91.12 80 GLN A O 1
ATOM 637 N N . LEU A 1 81 ? 15.129 -4.221 -11.682 1.00 94.19 81 LEU A N 1
ATOM 638 C CA . LEU A 1 81 ? 14.785 -4.645 -10.329 1.00 94.19 81 LEU A CA 1
ATOM 639 C C . LEU A 1 81 ? 14.424 -3.437 -9.459 1.00 94.19 81 LEU A C 1
ATOM 641 O O . LEU A 1 81 ? 13.367 -3.428 -8.830 1.00 94.19 81 LEU A O 1
ATOM 645 N N . LEU A 1 82 ? 15.258 -2.394 -9.471 1.00 92.94 82 LEU A N 1
ATOM 646 C CA . LEU A 1 82 ? 14.991 -1.169 -8.722 1.00 92.94 82 LEU A CA 1
ATOM 647 C C . LEU A 1 82 ? 13.674 -0.512 -9.154 1.00 92.94 82 LEU A C 1
ATOM 649 O O . LEU A 1 82 ? 12.898 -0.107 -8.296 1.00 92.94 82 LEU A O 1
ATOM 653 N N . ILE A 1 83 ? 13.387 -0.438 -10.456 1.00 92.00 83 ILE A N 1
ATOM 654 C CA . ILE A 1 83 ? 12.126 0.124 -10.964 1.00 92.00 83 ILE A CA 1
ATOM 655 C C . ILE A 1 83 ? 10.918 -0.662 -10.441 1.00 92.00 83 ILE A C 1
ATOM 657 O O . ILE A 1 83 ? 9.965 -0.047 -9.964 1.00 92.00 83 ILE A O 1
ATOM 661 N N . VAL A 1 84 ? 10.957 -1.998 -10.489 1.00 93.56 84 VAL A N 1
ATOM 662 C CA . VAL A 1 84 ? 9.861 -2.847 -9.991 1.00 93.56 84 VAL A CA 1
ATOM 663 C C . VAL A 1 84 ? 9.671 -2.659 -8.485 1.00 93.56 84 VAL A C 1
ATOM 665 O O . VAL A 1 84 ? 8.544 -2.467 -8.030 1.00 93.56 84 VAL A O 1
ATOM 668 N N . LEU A 1 85 ? 10.761 -2.650 -7.713 1.00 95.75 85 LEU A N 1
ATOM 669 C CA . LEU A 1 85 ? 10.712 -2.471 -6.260 1.00 95.75 85 LEU A CA 1
ATOM 670 C C . LEU A 1 85 ? 10.218 -1.080 -5.856 1.00 95.75 85 LEU A C 1
ATOM 672 O O . LEU A 1 85 ? 9.406 -0.971 -4.942 1.00 95.75 85 LEU A O 1
ATOM 676 N N . LEU A 1 86 ? 10.667 -0.021 -6.536 1.00 94.81 86 LEU A N 1
ATOM 677 C CA . LEU A 1 86 ? 10.178 1.336 -6.288 1.00 94.81 86 LEU A CA 1
ATOM 678 C C . LEU A 1 86 ? 8.702 1.457 -6.668 1.00 94.81 86 LEU A C 1
ATOM 680 O O . LEU A 1 86 ? 7.930 2.013 -5.895 1.00 94.81 86 LEU A O 1
ATOM 684 N N . GLY A 1 87 ? 8.290 0.905 -7.811 1.00 94.62 87 GLY A N 1
ATOM 685 C CA . GLY A 1 87 ? 6.888 0.896 -8.229 1.00 94.62 87 GLY A CA 1
ATOM 686 C C . GLY A 1 87 ? 5.986 0.208 -7.203 1.00 94.62 87 GLY A C 1
ATOM 687 O O . GLY A 1 87 ? 5.018 0.807 -6.740 1.00 94.62 87 GLY A O 1
ATOM 688 N N . ALA A 1 88 ? 6.339 -1.010 -6.787 1.00 95.88 88 ALA A N 1
ATOM 689 C CA . ALA A 1 88 ? 5.588 -1.748 -5.773 1.00 95.88 88 ALA A CA 1
ATOM 690 C C . ALA A 1 88 ? 5.611 -1.039 -4.407 1.00 95.88 88 ALA A C 1
ATOM 692 O O . ALA A 1 88 ? 4.573 -0.884 -3.769 1.00 95.88 88 ALA A O 1
ATOM 693 N N . GLY A 1 89 ? 6.778 -0.552 -3.977 1.00 97.06 89 GLY A N 1
ATOM 694 C CA . GLY A 1 89 ? 6.943 0.137 -2.698 1.00 97.06 89 GLY A CA 1
ATOM 695 C C . GLY A 1 89 ? 6.125 1.425 -2.609 1.00 97.06 89 GLY A C 1
ATOM 696 O O . GLY A 1 89 ? 5.389 1.616 -1.644 1.00 97.06 89 GLY A O 1
ATOM 697 N N . PHE A 1 90 ? 6.195 2.288 -3.626 1.00 96.75 90 PHE A N 1
ATOM 698 C CA . PHE A 1 90 ? 5.398 3.517 -3.666 1.00 96.75 90 PHE A CA 1
ATOM 699 C C . PHE A 1 90 ? 3.906 3.252 -3.883 1.00 96.75 90 PHE A C 1
ATOM 701 O O . PHE A 1 90 ? 3.100 4.026 -3.378 1.00 96.75 90 PHE A O 1
ATOM 708 N N . GLY A 1 91 ? 3.534 2.166 -4.568 1.00 96.38 91 GLY A N 1
ATOM 709 C CA . GLY A 1 91 ? 2.138 1.745 -4.707 1.00 96.38 91 GLY A CA 1
ATOM 710 C C . GLY A 1 91 ? 1.508 1.237 -3.406 1.00 96.38 91 GLY A C 1
ATOM 711 O O . GLY A 1 91 ? 0.317 1.427 -3.197 1.00 96.38 91 GLY A O 1
ATOM 712 N N . ILE A 1 92 ? 2.283 0.637 -2.501 1.00 96.69 92 ILE A N 1
ATOM 713 C CA . ILE A 1 92 ? 1.781 0.167 -1.192 1.00 96.69 92 ILE A CA 1
ATOM 714 C C . ILE A 1 92 ? 1.870 1.272 -0.123 1.00 96.69 92 ILE A C 1
ATOM 716 O O . ILE A 1 92 ? 1.162 1.230 0.877 1.00 96.69 92 ILE A O 1
ATOM 720 N N . LEU A 1 93 ? 2.710 2.292 -0.333 1.00 96.75 93 LEU A N 1
ATOM 721 C CA . LEU A 1 93 ? 2.999 3.358 0.636 1.00 96.75 93 LEU A CA 1
ATOM 722 C C . LEU A 1 93 ? 1.776 4.088 1.242 1.00 96.75 93 LEU A C 1
ATOM 724 O O . LEU A 1 93 ? 1.877 4.473 2.412 1.00 96.75 93 LEU A O 1
ATOM 728 N N . PRO A 1 94 ? 0.652 4.314 0.533 1.00 96.56 94 PRO A N 1
ATOM 729 C CA . PRO A 1 94 ? -0.523 4.954 1.129 1.00 96.56 94 PRO A CA 1
ATOM 730 C C . PRO A 1 94 ? -1.034 4.290 2.418 1.00 96.56 94 PRO A C 1
ATOM 732 O O . PRO A 1 94 ? -1.334 5.010 3.371 1.00 96.56 94 PRO A O 1
ATOM 735 N N . ASP A 1 95 ? -1.018 2.959 2.519 1.00 94.19 95 ASP A N 1
ATOM 736 C CA . ASP A 1 95 ? -1.520 2.233 3.699 1.00 94.19 95 ASP A CA 1
ATOM 737 C C . ASP A 1 95 ? -0.673 2.468 4.969 1.00 94.19 95 ASP A C 1
ATOM 739 O O . ASP A 1 95 ? -1.220 2.849 6.012 1.00 94.19 95 ASP A O 1
ATOM 743 N N . PRO A 1 96 ? 0.673 2.340 4.943 1.00 95.12 96 PRO A N 1
ATOM 744 C CA . PRO A 1 96 ? 1.516 2.776 6.055 1.00 95.12 96 PRO A CA 1
ATOM 745 C C . PRO A 1 96 ? 1.312 4.245 6.446 1.00 95.12 96 PRO A C 1
ATOM 747 O O . PRO A 1 96 ? 1.397 4.587 7.629 1.00 95.12 96 PRO A O 1
ATOM 750 N N . LEU A 1 97 ? 1.038 5.129 5.480 1.00 96.69 97 LEU A N 1
ATOM 751 C CA . LEU A 1 97 ? 0.768 6.539 5.766 1.00 96.69 97 LEU A CA 1
ATOM 752 C C . LEU A 1 97 ? -0.609 6.746 6.411 1.00 96.69 97 LEU A C 1
ATOM 754 O O . LEU A 1 97 ? -0.734 7.618 7.273 1.00 96.69 97 LEU A O 1
ATOM 758 N N . GLN A 1 98 ? -1.609 5.929 6.078 1.00 94.81 98 GLN A N 1
ATOM 759 C CA . GLN A 1 98 ? -2.877 5.857 6.810 1.00 94.81 98 GLN A CA 1
ATOM 760 C C . GLN A 1 98 ? -2.655 5.388 8.256 1.00 94.81 98 GLN A C 1
ATOM 762 O O . GLN A 1 98 ? -3.220 5.956 9.196 1.00 94.81 98 GLN A O 1
ATOM 767 N N . PHE A 1 99 ? -1.775 4.411 8.480 1.00 94.94 99 PHE A N 1
ATOM 768 C CA . PHE A 1 99 ? -1.400 4.036 9.843 1.00 94.94 99 PHE A CA 1
ATOM 769 C C . PHE A 1 99 ? -0.714 5.192 10.591 1.00 94.94 99 PHE A C 1
ATOM 771 O O . PHE A 1 99 ? -1.058 5.485 11.741 1.00 94.94 99 PHE A O 1
ATOM 778 N N . ALA A 1 100 ? 0.203 5.909 9.936 1.00 96.12 100 ALA A N 1
ATOM 779 C CA . ALA A 1 100 ? 0.830 7.101 10.508 1.00 96.12 100 ALA A CA 1
ATOM 780 C C . ALA A 1 100 ? -0.209 8.187 10.837 1.00 96.12 100 ALA A C 1
ATOM 782 O O . ALA A 1 100 ? -0.164 8.782 11.920 1.00 96.12 100 ALA A O 1
ATOM 783 N N . TYR A 1 101 ? -1.194 8.400 9.957 1.00 96.75 101 TYR A N 1
ATOM 784 C CA . TYR A 1 101 ? -2.328 9.285 10.209 1.00 96.75 101 TYR A CA 1
ATOM 785 C C . TYR A 1 101 ? -3.043 8.919 11.512 1.00 96.75 101 TYR A C 1
ATOM 787 O O . TYR A 1 101 ? -3.270 9.801 12.348 1.00 96.75 101 TYR A O 1
ATOM 795 N N . TRP A 1 102 ? -3.357 7.638 11.717 1.00 94.62 102 TRP A N 1
ATOM 796 C CA . TRP A 1 102 ? -4.096 7.188 12.892 1.00 94.62 102 TRP A CA 1
ATOM 797 C C . TRP A 1 102 ? -3.417 7.546 14.217 1.00 94.62 102 TRP A C 1
ATOM 799 O O . TRP A 1 102 ? -4.120 7.816 15.198 1.00 94.62 102 TRP A O 1
ATOM 809 N N . LYS A 1 103 ? -2.081 7.638 14.231 1.00 95.00 103 LYS A N 1
ATOM 810 C CA . LYS A 1 103 ? -1.282 8.007 15.412 1.00 95.00 103 LYS A CA 1
ATOM 811 C C . LYS A 1 103 ? -0.966 9.492 15.524 1.00 95.00 103 LYS A C 1
ATOM 813 O O . LYS A 1 103 ? -0.906 10.006 16.636 1.00 95.00 103 LYS A O 1
ATOM 818 N N . ILE A 1 104 ? -0.776 10.183 14.405 1.00 95.62 104 ILE A N 1
ATOM 819 C CA . ILE A 1 104 ? -0.281 11.566 14.402 1.00 95.62 104 ILE A CA 1
ATOM 820 C C . ILE A 1 104 ? -1.422 12.586 14.301 1.00 95.62 104 ILE A C 1
ATOM 822 O O . ILE A 1 104 ? -1.379 13.609 14.982 1.00 95.62 104 ILE A O 1
ATOM 826 N N . ARG A 1 105 ? -2.438 12.331 13.462 1.00 94.88 105 ARG A N 1
ATOM 827 C CA . ARG A 1 105 ? -3.607 13.211 13.220 1.00 94.88 105 ARG A CA 1
ATOM 828 C C . ARG A 1 105 ? -3.268 14.669 12.857 1.00 94.88 105 ARG A C 1
ATOM 830 O O . ARG A 1 105 ? -4.031 15.578 13.173 1.00 94.88 105 ARG A O 1
ATOM 837 N N . LYS A 1 106 ? -2.141 14.911 12.182 1.00 96.38 106 LYS A N 1
ATOM 838 C CA . LYS A 1 106 ? -1.709 16.245 11.718 1.00 96.38 106 LYS A CA 1
ATOM 839 C C . LYS A 1 106 ? -1.461 16.252 10.213 1.00 96.38 106 LYS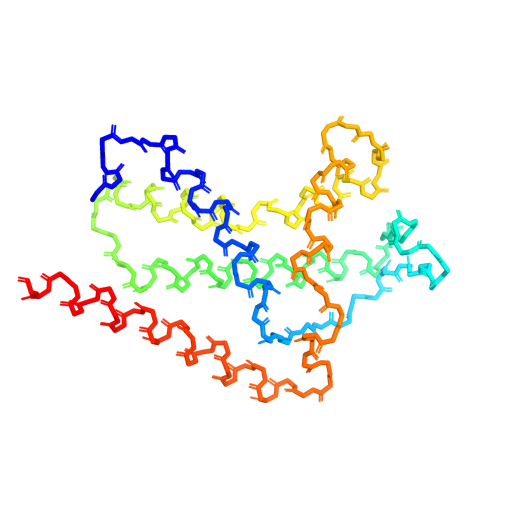 A C 1
ATOM 841 O O . LYS A 1 106 ? -1.385 15.195 9.590 1.00 96.38 106 LYS A O 1
ATOM 846 N N . GLU A 1 107 ? -1.331 17.439 9.631 1.00 96.44 107 GLU A N 1
ATOM 847 C CA . GLU A 1 107 ? -0.900 17.576 8.238 1.00 96.44 107 GLU A CA 1
ATOM 848 C C . GLU A 1 107 ? 0.538 17.055 8.041 1.00 96.44 107 GLU A C 1
ATOM 850 O O . GLU A 1 107 ? 1.351 17.173 8.963 1.00 96.44 107 GLU A O 1
ATOM 855 N N . PRO A 1 108 ? 0.866 16.467 6.871 1.00 95.75 108 PRO A N 1
ATOM 856 C CA . PRO A 1 108 ? 0.003 16.268 5.693 1.00 95.75 108 PRO A CA 1
ATOM 857 C C . PRO A 1 108 ? -0.880 15.004 5.758 1.00 95.75 108 PRO A C 1
ATOM 859 O O . PRO A 1 108 ? -1.697 14.763 4.869 1.00 95.75 108 PRO A O 1
ATOM 862 N N . PHE A 1 109 ? -0.734 14.181 6.802 1.00 97.12 109 PHE A N 1
ATOM 863 C CA . PHE A 1 109 ? -1.442 12.903 6.941 1.00 97.12 109 PHE A CA 1
ATOM 864 C C . PHE A 1 109 ? -2.961 13.074 7.035 1.00 97.12 109 PHE A C 1
ATOM 866 O O . PHE A 1 109 ? -3.709 12.223 6.565 1.00 97.12 109 PHE A O 1
ATOM 873 N N . LEU A 1 110 ? -3.427 14.179 7.624 1.00 96.38 110 LEU A N 1
ATOM 874 C CA . LEU A 1 110 ? -4.851 14.502 7.696 1.00 96.38 110 LEU A CA 1
ATOM 875 C C . LEU A 1 110 ? -5.453 14.712 6.300 1.00 96.38 110 LEU A C 1
ATOM 877 O O . LEU A 1 110 ? -6.481 14.106 5.989 1.00 96.38 110 LEU A O 1
ATOM 881 N N . SER A 1 111 ? -4.819 15.532 5.457 1.00 96.88 111 SER A N 1
ATOM 882 C CA . SER A 1 111 ? -5.244 15.729 4.066 1.00 96.88 111 SER A CA 1
ATOM 883 C C . SER A 1 111 ? -5.175 14.435 3.262 1.00 96.88 111 SER A C 1
ATOM 885 O O . SER A 1 111 ? -6.126 14.103 2.552 1.00 96.88 111 SER A O 1
ATOM 887 N N . LEU A 1 112 ? -4.098 13.664 3.431 1.00 96.31 112 LEU A N 1
ATOM 888 C CA . LEU A 1 112 ? -3.940 12.378 2.760 1.00 96.31 112 LEU A CA 1
ATOM 889 C C . LEU A 1 112 ? -5.041 11.388 3.154 1.00 96.31 112 LEU A C 1
ATOM 891 O O . LEU A 1 112 ? -5.637 10.775 2.277 1.00 96.31 112 LEU A O 1
ATOM 895 N N . GLN A 1 113 ? -5.389 11.288 4.440 1.00 95.81 113 GLN A N 1
ATOM 896 C CA . GLN A 1 113 ? -6.473 10.410 4.883 1.00 95.81 113 GLN A CA 1
ATOM 897 C C . GLN A 1 113 ? -7.825 10.829 4.303 1.00 95.81 113 GLN A C 1
ATOM 899 O O . GLN A 1 113 ? -8.631 9.976 3.927 1.00 95.81 113 GLN A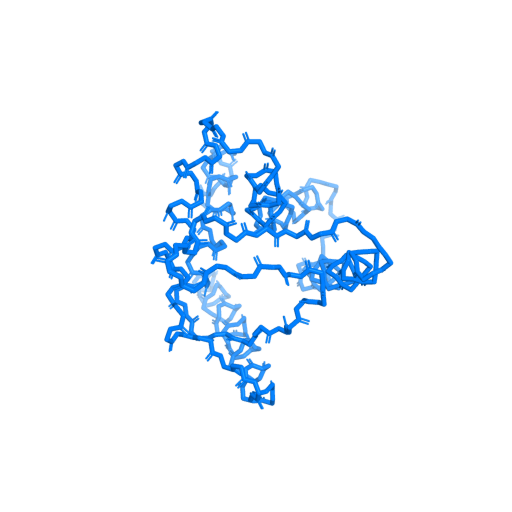 O 1
ATOM 904 N N . ARG A 1 114 ? -8.111 12.136 4.242 1.00 94.56 114 ARG A N 1
ATOM 905 C CA . ARG A 1 114 ? -9.352 12.632 3.624 1.00 94.56 114 ARG A CA 1
ATOM 906 C C . ARG A 1 114 ? -9.425 12.212 2.160 1.00 94.56 114 ARG A C 1
ATOM 908 O O . ARG A 1 114 ? -10.474 11.744 1.725 1.00 94.56 114 ARG A O 1
ATOM 915 N N . PHE A 1 115 ? -8.314 12.339 1.437 1.00 94.88 115 PHE A N 1
ATOM 916 C CA . PHE A 1 115 ? -8.213 11.902 0.049 1.00 94.88 115 PHE A CA 1
ATOM 917 C C . PHE A 1 115 ? -8.372 10.383 -0.093 1.00 94.88 115 PHE A C 1
ATOM 919 O O . PHE A 1 115 ? -9.181 9.930 -0.900 1.00 94.88 115 PHE A O 1
ATOM 926 N N . HIS A 1 116 ? -7.687 9.602 0.746 1.00 94.06 116 HIS A N 1
ATOM 927 C CA . HIS A 1 116 ? -7.779 8.141 0.755 1.00 94.06 116 HIS A CA 1
ATOM 928 C C . HIS A 1 116 ? -9.217 7.670 0.950 1.00 94.06 116 HIS A C 1
ATOM 930 O O . HIS A 1 116 ? -9.748 6.907 0.149 1.00 94.06 116 HIS A O 1
ATOM 936 N N . ARG A 1 117 ? -9.904 8.221 1.954 1.00 90.88 117 ARG A N 1
ATOM 937 C CA . ARG A 1 117 ? -11.306 7.889 2.229 1.00 90.88 117 ARG A CA 1
ATOM 938 C C . ARG A 1 117 ? -12.266 8.333 1.136 1.00 90.88 117 ARG A C 1
ATOM 940 O O . ARG A 1 117 ? -13.280 7.673 0.933 1.00 90.88 117 ARG A O 1
ATOM 947 N N . TRP A 1 118 ? -11.985 9.450 0.470 1.00 91.00 118 TRP A N 1
ATOM 948 C CA . TRP A 1 118 ? -12.774 9.894 -0.674 1.00 91.00 118 TRP A CA 1
ATOM 949 C C . TRP A 1 118 ? -12.661 8.908 -1.848 1.00 91.00 118 TRP A C 1
ATOM 951 O O . TRP A 1 118 ? -13.676 8.579 -2.463 1.00 91.00 118 TRP A O 1
ATOM 961 N N . ALA A 1 119 ? -11.464 8.376 -2.115 1.00 89.31 119 ALA A N 1
ATOM 962 C CA . ALA A 1 119 ? -11.259 7.350 -3.139 1.00 89.31 119 ALA A CA 1
ATOM 963 C C . ALA A 1 119 ? -11.959 6.021 -2.770 1.00 89.31 119 ALA A C 1
ATOM 965 O O . ALA A 1 119 ? -12.725 5.465 -3.571 1.00 89.31 119 ALA A O 1
ATOM 966 N N . HIS A 1 120 ? -11.772 5.584 -1.522 1.00 84.25 120 HIS A N 1
ATOM 967 C CA . HIS A 1 120 ? -12.121 4.267 -0.975 1.00 84.25 120 HIS A CA 1
ATOM 968 C C . HIS A 1 120 ? -13.562 4.160 -0.408 1.00 84.25 120 HIS A C 1
ATOM 970 O O . HIS A 1 120 ? -13.793 3.568 0.639 1.00 84.25 120 HIS A O 1
ATOM 976 N N . SER A 1 121 ? -14.576 4.780 -1.025 1.00 66.12 121 SER A N 1
ATOM 977 C CA . SER A 1 121 ? -15.960 4.756 -0.489 1.00 66.12 121 SER A CA 1
ATOM 978 C C . SER A 1 121 ? -16.449 3.343 -0.086 1.00 66.12 121 SER A C 1
ATOM 980 O O . SER A 1 121 ? -16.366 2.418 -0.892 1.00 66.12 121 SER A O 1
ATOM 982 N N . LYS A 1 122 ? -17.016 3.191 1.130 1.00 64.12 122 LYS A N 1
ATOM 983 C CA . LYS A 1 122 ? -17.404 1.899 1.752 1.00 64.12 122 LYS A CA 1
ATOM 984 C C . LYS A 1 122 ? -18.354 1.043 0.901 1.00 64.12 122 LYS A C 1
ATOM 986 O O . LYS A 1 122 ? -18.323 -0.178 1.009 1.00 64.12 122 LYS A O 1
ATOM 991 N N . ASP A 1 123 ? -19.146 1.661 0.028 1.00 64.25 123 ASP A N 1
ATOM 992 C CA . ASP A 1 123 ? -20.071 0.958 -0.876 1.00 64.25 123 ASP A CA 1
ATOM 993 C C . ASP A 1 123 ? -19.355 0.116 -1.947 1.00 64.25 123 ASP A C 1
ATOM 995 O O . ASP A 1 123 ? -19.989 -0.638 -2.685 1.00 64.25 123 ASP A O 1
ATOM 999 N N . LYS A 1 124 ? -18.029 0.250 -2.049 1.00 67.56 124 LYS A N 1
ATOM 1000 C CA . LYS A 1 124 ? -17.191 -0.442 -3.027 1.00 67.56 124 LYS A CA 1
ATOM 1001 C C . LYS A 1 124 ? -16.558 -1.719 -2.470 1.00 67.56 124 LYS A C 1
ATOM 1003 O O . LYS A 1 124 ? -16.018 -2.492 -3.253 1.00 67.56 124 LYS A O 1
ATOM 1008 N N . SER A 1 125 ? -16.630 -1.998 -1.166 1.00 74.50 125 SER A N 1
ATOM 1009 C CA . SER A 1 125 ? -15.994 -3.210 -0.640 1.00 74.50 125 SER A CA 1
ATOM 1010 C C . SER A 1 125 ? -16.839 -4.465 -0.884 1.00 74.50 125 SER A C 1
ATOM 1012 O O . SER A 1 125 ? -18.066 -4.485 -0.760 1.00 74.50 125 SER A O 1
ATOM 1014 N N . LEU A 1 126 ? -16.168 -5.561 -1.229 1.00 82.00 126 LEU A N 1
ATOM 1015 C CA . LEU A 1 126 ? -16.756 -6.885 -1.447 1.00 82.00 126 LEU A CA 1
ATOM 1016 C C . LEU A 1 126 ? -16.691 -7.727 -0.165 1.00 82.00 126 LEU A C 1
ATOM 1018 O O . LEU A 1 126 ? -16.423 -8.934 -0.204 1.00 82.00 126 LEU A O 1
ATOM 1022 N N . LEU A 1 127 ? -16.905 -7.089 0.988 1.00 79.88 127 LEU A N 1
ATOM 1023 C CA . LEU A 1 127 ? -16.785 -7.714 2.303 1.00 79.88 127 LEU A CA 1
ATOM 1024 C C . LEU A 1 127 ? -17.675 -8.965 2.410 1.00 79.88 127 LEU A C 1
ATOM 1026 O O . LEU A 1 127 ? -18.834 -8.985 1.996 1.00 79.88 127 LEU A O 1
ATOM 1030 N N . GLY A 1 128 ? -17.099 -10.059 2.914 1.00 81.12 128 GLY A N 1
ATOM 1031 C CA . GLY A 1 128 ? -17.764 -11.367 2.988 1.00 81.12 128 GLY A CA 1
ATOM 1032 C C . GLY A 1 128 ? -17.880 -12.126 1.655 1.00 81.12 128 GLY A C 1
ATOM 1033 O O . GLY A 1 128 ? -18.267 -13.294 1.658 1.00 81.12 128 GLY A O 1
ATOM 1034 N N . ARG A 1 129 ? -17.491 -11.528 0.520 1.00 87.94 129 ARG A N 1
ATOM 1035 C CA . ARG A 1 129 ? -17.551 -12.128 -0.828 1.00 87.94 129 ARG A CA 1
ATOM 1036 C C . ARG A 1 129 ? -16.159 -12.360 -1.423 1.00 87.94 129 ARG A C 1
ATOM 1038 O O . AR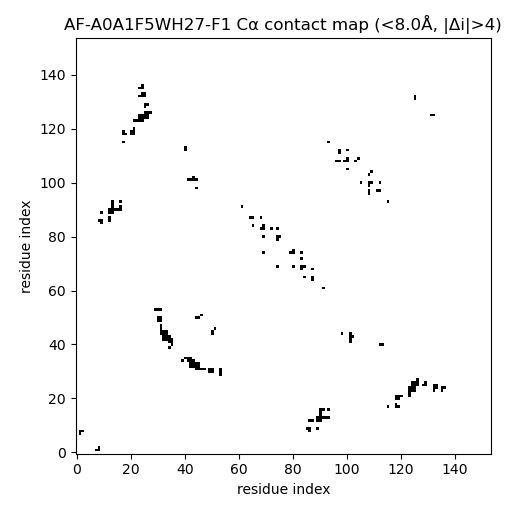G A 1 129 ? -15.928 -12.090 -2.600 1.00 87.94 129 ARG A O 1
ATOM 1045 N N . TRP A 1 130 ? -15.244 -12.913 -0.624 1.00 87.94 130 TRP A N 1
ATOM 1046 C CA . TRP A 1 130 ? -13.824 -13.060 -0.980 1.00 87.94 130 TRP A CA 1
ATOM 1047 C C . TRP A 1 130 ? -13.587 -13.747 -2.334 1.00 87.94 130 TRP A C 1
ATOM 1049 O O . TRP A 1 130 ? -12.736 -13.307 -3.093 1.00 87.94 130 TRP A O 1
ATOM 1059 N N . LYS A 1 131 ? -14.382 -14.768 -2.695 1.00 92.12 131 LYS A N 1
ATOM 1060 C CA . LYS A 1 131 ? -14.264 -15.449 -3.999 1.00 92.12 131 LYS A CA 1
ATOM 1061 C C . LYS A 1 131 ? -14.469 -14.491 -5.176 1.00 92.12 131 LYS A C 1
ATOM 1063 O O . LYS A 1 131 ? -13.728 -14.546 -6.149 1.00 92.12 131 LYS A O 1
ATOM 1068 N N . ILE A 1 132 ? -15.479 -13.624 -5.075 1.00 90.62 132 ILE A N 1
ATOM 1069 C CA . ILE A 1 132 ? -15.811 -12.643 -6.115 1.00 90.62 132 ILE A CA 1
ATOM 1070 C C . ILE A 1 132 ? -14.740 -11.557 -6.149 1.00 90.62 132 ILE A C 1
ATOM 1072 O O . ILE A 1 132 ? -14.287 -11.196 -7.229 1.00 90.62 132 ILE A O 1
ATOM 1076 N N . GLY A 1 133 ? -14.304 -11.074 -4.984 1.00 89.81 133 GLY A N 1
ATOM 1077 C CA . GLY A 1 133 ? -13.272 -10.043 -4.918 1.00 89.81 133 GLY A CA 1
ATOM 1078 C C . GLY A 1 133 ? -11.925 -10.497 -5.458 1.00 89.81 133 GLY A C 1
ATOM 1079 O O . GLY A 1 133 ? -11.374 -9.816 -6.313 1.00 89.81 133 GLY A O 1
ATOM 1080 N N . VAL A 1 134 ? -11.455 -11.685 -5.069 1.00 89.44 134 VAL A N 1
ATOM 1081 C CA . VAL A 1 134 ? -10.212 -12.260 -5.607 1.00 89.44 134 VAL A CA 1
ATOM 1082 C C . VAL A 1 134 ? -10.312 -12.449 -7.121 1.00 89.44 134 VAL A C 1
ATOM 1084 O O . VAL A 1 134 ? -9.391 -12.078 -7.845 1.00 89.44 134 VAL A O 1
ATOM 1087 N N . PHE A 1 135 ? -11.436 -12.973 -7.624 1.00 92.75 135 PHE A N 1
ATOM 1088 C CA . PHE A 1 135 ? -11.644 -13.126 -9.067 1.00 92.75 135 PHE A CA 1
ATOM 1089 C C . PHE A 1 135 ? -11.633 -11.777 -9.804 1.00 92.75 135 PHE A C 1
ATOM 1091 O O . PHE A 1 135 ? -11.011 -11.656 -10.861 1.00 92.75 135 PHE A O 1
ATOM 1098 N N . TYR A 1 136 ? -12.289 -10.758 -9.244 1.00 91.38 136 TYR A N 1
ATOM 1099 C CA . TYR A 1 136 ? -12.318 -9.411 -9.807 1.00 91.38 136 TYR A CA 1
ATOM 1100 C C . TYR A 1 136 ? -10.924 -8.774 -9.829 1.00 91.38 136 TYR A C 1
ATOM 1102 O O . TYR A 1 136 ? -10.477 -8.339 -10.888 1.00 91.38 136 TYR A O 1
ATOM 1110 N N . GLN A 1 137 ? -10.211 -8.783 -8.699 1.00 90.31 137 GLN A N 1
ATOM 1111 C CA . GLN A 1 137 ? -8.860 -8.227 -8.582 1.00 90.31 137 GLN A CA 1
ATOM 1112 C C . GLN A 1 137 ? -7.889 -8.923 -9.543 1.00 90.31 137 GLN A C 1
ATOM 1114 O O . GLN A 1 137 ? -7.151 -8.253 -10.264 1.00 90.31 137 GLN A O 1
ATOM 1119 N N . PHE A 1 138 ? -7.946 -10.256 -9.632 1.00 91.38 138 PHE A N 1
ATOM 1120 C CA . PHE A 1 138 ? -7.157 -11.016 -10.600 1.00 91.38 138 PHE A CA 1
ATOM 1121 C C . PHE A 1 138 ? -7.472 -10.609 -12.046 1.00 91.38 138 PHE A C 1
ATOM 1123 O O . PHE A 1 138 ? -6.560 -10.367 -12.835 1.00 91.38 138 PHE A O 1
ATOM 1130 N N . SER A 1 139 ? -8.758 -10.489 -12.390 1.00 93.31 139 SER A N 1
ATOM 1131 C CA . SER A 1 139 ? -9.195 -10.077 -13.731 1.00 93.31 139 SER A CA 1
ATOM 1132 C C . SER A 1 139 ? -8.736 -8.659 -14.076 1.00 93.31 139 SER A C 1
ATOM 1134 O O . SER A 1 139 ? -8.368 -8.399 -15.219 1.00 93.31 139 SER A O 1
ATOM 1136 N N . LEU A 1 140 ? -8.717 -7.754 -13.095 1.00 91.81 140 LEU A N 1
ATOM 1137 C CA . LEU A 1 140 ? -8.266 -6.373 -13.258 1.00 91.81 140 LEU A CA 1
ATOM 1138 C C . LEU A 1 140 ? -6.759 -6.320 -13.538 1.00 91.81 140 LEU A C 1
ATOM 1140 O O . LEU A 1 140 ? -6.341 -5.704 -14.519 1.00 91.81 140 LEU A O 1
ATOM 1144 N N . VAL A 1 141 ? -5.955 -7.039 -12.746 1.00 91.19 141 VAL A N 1
ATOM 1145 C CA . VAL A 1 141 ? -4.506 -7.167 -12.972 1.00 91.19 141 VAL A CA 1
ATOM 1146 C C . VAL A 1 141 ? -4.228 -7.780 -14.344 1.00 91.19 141 VAL A C 1
ATOM 1148 O O . VAL A 1 141 ? -3.452 -7.222 -15.119 1.00 91.19 141 VAL A O 1
ATOM 1151 N N . LEU A 1 142 ? -4.893 -8.886 -14.690 1.00 92.69 142 LEU A N 1
ATOM 1152 C CA . LEU A 1 142 ? -4.723 -9.538 -15.988 1.00 92.69 142 LEU A CA 1
ATOM 1153 C C . LEU A 1 142 ? -5.111 -8.609 -17.146 1.00 92.69 142 LEU A C 1
ATOM 1155 O O . LEU A 1 142 ? -4.360 -8.489 -18.111 1.00 92.69 142 LEU A O 1
ATOM 1159 N N . GLY A 1 143 ? -6.249 -7.922 -17.044 1.00 93.31 143 GLY A N 1
ATOM 1160 C CA . GLY A 1 143 ? -6.691 -6.944 -18.035 1.00 93.31 143 GLY A CA 1
ATOM 1161 C C . GLY A 1 143 ? -5.666 -5.828 -18.234 1.00 93.31 143 GLY A C 1
ATOM 1162 O O . GLY A 1 143 ? -5.315 -5.515 -19.370 1.00 93.31 143 GLY A O 1
ATOM 1163 N N . PHE A 1 144 ? -5.112 -5.285 -17.147 1.00 90.25 144 PHE A N 1
ATOM 1164 C CA . PHE A 1 144 ? -4.066 -4.265 -17.214 1.00 90.25 144 PHE A CA 1
ATOM 1165 C C . PHE A 1 144 ? -2.777 -4.783 -17.877 1.00 90.25 144 PHE A C 1
ATOM 1167 O O . PHE A 1 144 ? -2.192 -4.102 -18.723 1.00 90.25 144 PHE A O 1
ATOM 1174 N N . LEU A 1 145 ? -2.351 -6.010 -17.569 1.00 90.00 145 LEU A N 1
ATOM 1175 C CA . LEU A 1 145 ? -1.189 -6.636 -18.214 1.00 90.00 145 LEU A CA 1
ATOM 1176 C C . LEU A 1 145 ? -1.411 -6.867 -19.716 1.00 90.00 145 LEU A C 1
ATOM 1178 O O . LEU A 1 145 ? -0.514 -6.629 -20.523 1.00 90.00 145 LEU A O 1
ATOM 1182 N N . LEU A 1 146 ? -2.610 -7.291 -20.118 1.00 91.69 146 LEU A N 1
ATOM 1183 C CA . LEU A 1 146 ? -2.947 -7.473 -21.531 1.00 91.69 146 LEU A CA 1
ATOM 1184 C C . LEU A 1 146 ? -2.983 -6.138 -22.281 1.00 91.69 146 LEU A C 1
ATOM 1186 O O . LEU A 1 146 ? -2.447 -6.049 -23.385 1.00 91.69 146 LEU A O 1
ATOM 1190 N N . LEU A 1 147 ? -3.559 -5.097 -21.674 1.00 90.44 147 LEU A N 1
ATOM 1191 C CA . LEU A 1 147 ? -3.605 -3.752 -22.251 1.00 90.44 147 LEU A CA 1
ATOM 1192 C C . LEU A 1 147 ? -2.208 -3.156 -22.422 1.00 90.44 147 LEU A C 1
ATOM 1194 O O . LEU A 1 147 ? -1.903 -2.617 -23.483 1.00 90.44 147 LEU A O 1
ATOM 1198 N N . THR A 1 148 ? -1.343 -3.281 -21.413 1.00 85.69 148 THR A N 1
ATOM 1199 C CA . THR A 1 148 ? 0.041 -2.794 -21.515 1.00 85.69 148 THR A CA 1
ATOM 1200 C C . THR A 1 148 ? 0.807 -3.552 -22.594 1.00 85.69 148 THR A C 1
ATOM 1202 O O . THR A 1 148 ? 1.455 -2.924 -23.427 1.00 85.69 148 THR A O 1
ATOM 1205 N N . LYS A 1 149 ? 0.674 -4.882 -22.663 1.00 85.12 149 LYS A N 1
ATOM 1206 C CA . LYS A 1 149 ? 1.293 -5.684 -23.726 1.00 85.12 149 LYS A CA 1
ATOM 1207 C C . LYS A 1 149 ? 0.804 -5.285 -25.121 1.00 85.12 149 LYS A C 1
ATOM 1209 O O . LYS A 1 149 ? 1.625 -5.169 -26.024 1.00 85.12 149 LYS A O 1
ATOM 1214 N N . LEU A 1 150 ? -0.500 -5.063 -25.298 1.00 87.62 150 LEU A N 1
ATOM 1215 C CA . LEU A 1 150 ? -1.074 -4.635 -26.577 1.00 87.62 150 LEU A CA 1
ATOM 1216 C C . LEU A 1 150 ? -0.567 -3.249 -26.988 1.00 87.62 150 LEU A C 1
ATOM 1218 O O . LEU A 1 150 ? -0.193 -3.062 -28.138 1.00 87.62 150 LEU A O 1
ATOM 1222 N N . TYR A 1 151 ? -0.504 -2.305 -26.046 1.00 82.00 151 TYR A N 1
ATOM 1223 C CA . TYR A 1 151 ? 0.013 -0.959 -26.294 1.00 82.00 151 TYR A CA 1
ATOM 1224 C C . TYR A 1 151 ? 1.468 -0.961 -26.784 1.00 82.00 151 TYR A C 1
ATOM 1226 O O . TYR A 1 151 ? 1.820 -0.133 -27.607 1.00 82.00 151 TYR A O 1
ATOM 1234 N N . PHE A 1 152 ? 2.311 -1.880 -26.300 1.00 77.56 152 PHE A N 1
ATOM 1235 C CA . PHE A 1 152 ? 3.703 -2.001 -26.756 1.00 77.56 152 PHE A CA 1
ATOM 1236 C C . PHE A 1 152 ? 3.882 -2.835 -28.036 1.00 77.56 152 PHE A C 1
ATOM 1238 O O . PHE A 1 152 ? 4.987 -2.877 -28.573 1.00 77.56 152 PHE A O 1
ATOM 1245 N N . LEU A 1 153 ? 2.838 -3.532 -28.495 1.00 74.25 153 LEU A N 1
ATOM 1246 C CA . LEU A 1 153 ? 2.835 -4.270 -29.764 1.00 74.25 153 LEU A CA 1
ATOM 1247 C C . LEU A 1 153 ? 2.359 -3.414 -30.950 1.00 74.25 153 LEU A C 1
ATOM 1249 O O . LEU A 1 153 ? 2.641 -3.780 -32.090 1.00 74.25 153 LEU A O 1
ATOM 1253 N N . LEU A 1 154 ? 1.621 -2.333 -30.677 1.00 59.16 154 LEU A N 1
ATOM 1254 C CA . LEU A 1 154 ? 1.147 -1.336 -31.644 1.00 59.16 154 LEU A CA 1
ATOM 1255 C C . LEU A 1 154 ? 2.160 -0.195 -31.796 1.00 59.16 154 LEU A C 1
ATOM 1257 O O . LEU A 1 154 ? 2.268 0.318 -32.931 1.00 59.16 154 LEU A O 1
#

Foldseek 3Di:
DCPVPVVVLLVCLLVVLLVCLLAQAADDDQPQWDADPVDRLLIAGHPDPSVVVSVVVVVVVLVVVLVVLCVVQVDPDPVSNVSSCSSSCSNVVLVVLCNVCRVPVDPPSVVSVVSSCVSNPPVRYPYPPNVVRVVVVVVVVVVVVVVVVVVVVD

Mean predicted aligned error: 4.68 Å